Protein AF-A0A8J5C0F1-F1 (afdb_monomer)

Structure (mmCIF, N/CA/C/O backbone):
data_AF-A0A8J5C0F1-F1
#
_entry.id   AF-A0A8J5C0F1-F1
#
loop_
_atom_site.group_PDB
_atom_site.id
_atom_site.type_symbol
_atom_site.label_atom_id
_atom_site.label_alt_id
_atom_site.label_comp_id
_atom_site.label_asym_id
_atom_site.label_entity_id
_atom_site.label_seq_id
_atom_site.pdbx_PDB_ins_code
_atom_site.Cartn_x
_atom_site.Cartn_y
_atom_site.Cartn_z
_atom_site.occupancy
_atom_site.B_iso_or_equiv
_atom_site.auth_seq_id
_atom_site.auth_comp_id
_atom_site.auth_asym_id
_atom_site.auth_atom_id
_atom_site.pdbx_PDB_model_num
ATOM 1 N N . MET A 1 1 ? -7.422 16.292 17.812 1.00 49.19 1 MET A N 1
ATOM 2 C CA . MET A 1 1 ? -8.611 16.001 18.640 1.00 49.19 1 MET A CA 1
ATOM 3 C C . MET A 1 1 ? -8.101 15.590 20.020 1.00 49.19 1 MET A C 1
ATOM 5 O O . MET A 1 1 ? -7.432 14.571 20.107 1.00 49.19 1 MET A O 1
ATOM 9 N N . LYS A 1 2 ? -8.242 16.442 21.048 1.00 45.44 2 LYS A N 1
ATOM 10 C CA . LYS A 1 2 ? -7.758 16.171 22.418 1.00 45.44 2 LYS A CA 1
ATOM 11 C C . LYS A 1 2 ? -8.890 15.493 23.192 1.00 45.44 2 LYS A C 1
ATOM 13 O O . LYS A 1 2 ? -9.893 16.147 23.446 1.00 45.44 2 LYS A O 1
ATOM 18 N N . LEU A 1 3 ? -8.727 14.216 23.533 1.00 50.62 3 LEU A N 1
ATOM 19 C CA . LEU A 1 3 ? -9.660 13.496 24.404 1.00 50.62 3 LEU A CA 1
ATOM 20 C C . LEU A 1 3 ? -9.461 14.005 25.833 1.00 50.62 3 LEU A C 1
ATOM 22 O O . LEU A 1 3 ? -8.439 13.717 26.451 1.00 50.62 3 LEU A O 1
ATOM 26 N N . SER A 1 4 ? -10.388 14.826 26.318 1.00 60.19 4 SER A N 1
ATOM 27 C CA . SER A 1 4 ? -10.252 15.544 27.594 1.00 60.19 4 SER A CA 1
ATOM 28 C C . SER A 1 4 ? -11.099 14.922 28.707 1.00 60.19 4 SER A C 1
ATOM 30 O O . SER A 1 4 ? -10.854 15.186 29.883 1.00 60.19 4 SER A O 1
ATOM 32 N N . LYS A 1 5 ? -12.089 14.084 28.359 1.00 60.31 5 LYS A N 1
ATOM 33 C CA . LYS A 1 5 ? -13.008 13.431 29.307 1.00 60.31 5 LYS A CA 1
ATOM 34 C C . LYS A 1 5 ? -13.258 11.968 28.933 1.00 60.31 5 LYS A C 1
ATOM 36 O O . LYS A 1 5 ? -13.342 11.624 27.760 1.00 60.31 5 LYS A O 1
ATOM 41 N N . THR A 1 6 ? -13.452 11.107 29.931 1.00 60.97 6 THR A N 1
ATOM 42 C CA . THR A 1 6 ? -13.773 9.677 29.746 1.00 60.97 6 THR A CA 1
ATOM 43 C C . THR A 1 6 ? -15.101 9.440 29.024 1.00 60.97 6 THR A C 1
ATOM 45 O O . THR A 1 6 ? -15.263 8.409 28.379 1.00 60.97 6 THR A O 1
ATOM 48 N N . GLU A 1 7 ? -16.031 10.396 29.061 1.00 61.09 7 GLU A N 1
ATOM 49 C CA . GLU A 1 7 ? -17.298 10.317 28.320 1.00 61.09 7 GLU A CA 1
ATOM 50 C C . GLU A 1 7 ? -17.131 10.527 26.808 1.00 61.09 7 GLU A C 1
ATOM 52 O O . GLU A 1 7 ? -17.925 10.012 26.024 1.00 61.09 7 GLU A O 1
ATOM 57 N N . GLU A 1 8 ? -16.055 11.190 26.367 1.00 60.47 8 GLU A N 1
ATOM 58 C CA . GLU A 1 8 ? -15.741 11.354 24.940 1.00 60.47 8 GLU A CA 1
ATOM 59 C C . GLU A 1 8 ? -15.336 10.024 24.287 1.00 60.47 8 GLU A C 1
ATOM 61 O O . GLU A 1 8 ? -15.495 9.866 23.079 1.00 60.47 8 GLU A O 1
ATOM 66 N N . LEU A 1 9 ? -14.914 9.029 25.082 1.00 60.25 9 LEU A N 1
ATOM 67 C CA . LEU A 1 9 ? -14.690 7.653 24.619 1.00 60.25 9 LEU A CA 1
ATOM 68 C C . LEU A 1 9 ? -15.994 6.956 24.208 1.00 60.25 9 LEU A C 1
ATOM 70 O O . LEU A 1 9 ? -15.960 5.964 23.495 1.00 60.25 9 LEU A O 1
ATOM 74 N N . ARG A 1 10 ? -17.163 7.449 24.633 1.00 61.81 10 ARG A N 1
ATOM 75 C CA . ARG A 1 10 ? -18.463 6.932 24.173 1.00 61.81 10 ARG A CA 1
ATOM 76 C C . ARG A 1 10 ? -18.962 7.627 22.912 1.00 61.81 10 ARG A C 1
ATOM 78 O O . ARG A 1 10 ? -19.986 7.226 22.366 1.00 61.81 10 ARG A O 1
ATOM 85 N N . ASN A 1 11 ? -18.252 8.647 22.430 1.00 61.34 11 ASN A N 1
ATOM 86 C CA . ASN A 1 11 ? -18.646 9.399 21.252 1.00 61.34 11 ASN A CA 1
ATOM 87 C C . ASN A 1 11 ? -18.224 8.648 19.980 1.00 61.34 11 ASN A C 1
ATOM 89 O O . ASN A 1 11 ? -17.200 8.921 19.358 1.00 61.34 11 ASN A O 1
ATOM 93 N N . THR A 1 12 ? -19.027 7.655 19.603 1.00 63.66 12 THR A N 1
ATOM 94 C CA . THR A 1 12 ? -18.762 6.756 18.472 1.00 63.66 12 THR A CA 1
ATOM 95 C C . THR A 1 12 ? -19.146 7.339 17.108 1.00 63.66 12 THR A C 1
ATOM 97 O O . THR A 1 12 ? -19.157 6.623 16.111 1.00 63.66 12 THR A O 1
ATOM 100 N N . SER A 1 13 ? -19.458 8.635 17.044 1.00 61.91 13 SER A N 1
ATOM 101 C CA . SER A 1 13 ? -19.990 9.323 15.858 1.00 61.91 13 SER A CA 1
ATOM 102 C C . SER A 1 13 ? -19.058 9.280 14.640 1.00 61.91 13 SER A C 1
ATOM 104 O O . SER A 1 13 ? -19.522 9.330 13.506 1.00 61.91 13 SER A O 1
ATOM 106 N N . PHE A 1 14 ? -17.746 9.160 14.869 1.00 64.75 14 PHE A N 1
ATOM 107 C CA . PHE A 1 14 ? -16.719 9.104 13.821 1.00 64.75 14 PHE A CA 1
ATOM 108 C C . PHE A 1 14 ? -16.133 7.701 13.611 1.00 64.75 14 PHE A C 1
ATOM 110 O O . PHE A 1 14 ? -15.212 7.537 12.812 1.00 64.75 14 PHE A O 1
ATOM 117 N N . ILE A 1 15 ? -16.631 6.689 14.330 1.00 71.12 15 ILE A N 1
ATOM 118 C CA . ILE A 1 15 ? -16.100 5.327 14.252 1.00 71.12 15 ILE A CA 1
ATOM 119 C C . ILE A 1 15 ? -16.924 4.528 13.231 1.00 71.12 15 ILE A C 1
ATOM 121 O O . ILE A 1 15 ? -18.153 4.487 13.334 1.00 71.12 15 ILE A O 1
ATOM 125 N N . PRO A 1 16 ? -16.278 3.869 12.251 1.00 72.06 16 PRO A N 1
ATOM 126 C CA . PRO A 1 16 ? -16.954 2.992 11.301 1.00 72.06 16 PRO A CA 1
ATOM 127 C C . PR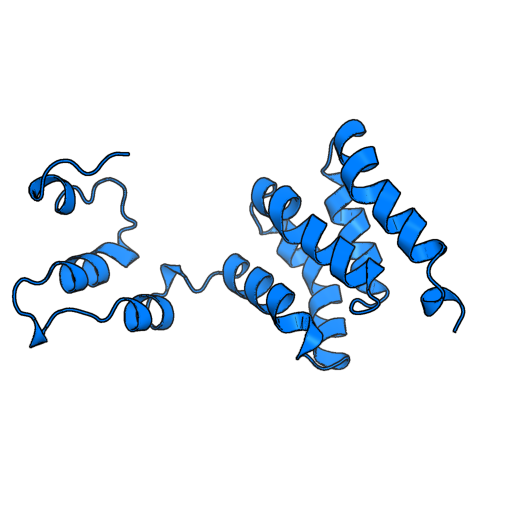O A 1 16 ? -17.785 1.930 12.021 1.00 72.06 16 PRO A C 1
ATOM 129 O O . PRO A 1 16 ? -17.315 1.319 12.980 1.00 72.06 16 PRO A O 1
ATOM 132 N N . LYS A 1 17 ? -19.006 1.665 11.539 1.00 71.19 17 LYS A N 1
ATOM 133 C CA . LYS A 1 17 ? -19.939 0.719 12.182 1.00 71.19 17 LYS A CA 1
ATOM 134 C C . LYS A 1 17 ? -19.348 -0.683 12.379 1.00 71.19 17 LYS A C 1
ATOM 136 O O . LYS A 1 17 ? -19.689 -1.342 13.354 1.00 71.19 17 LYS A O 1
ATOM 141 N N . SER A 1 18 ? -18.437 -1.098 11.499 1.00 71.69 18 SER A N 1
ATOM 142 C CA . SER A 1 18 ? -17.703 -2.365 11.590 1.00 71.69 18 SER A CA 1
ATOM 143 C C . SER A 1 18 ? -16.719 -2.428 12.764 1.00 71.69 18 SER A C 1
ATOM 145 O O . SER A 1 18 ? -16.500 -3.502 13.304 1.00 71.69 18 SER A O 1
ATOM 147 N N . LEU A 1 19 ? -16.168 -1.292 13.202 1.00 75.06 19 LEU A N 1
ATOM 148 C CA . LEU A 1 19 ? -15.216 -1.207 14.317 1.00 75.06 19 LEU A CA 1
ATOM 149 C C . LEU A 1 19 ? -15.878 -0.941 15.672 1.00 75.06 19 LEU A C 1
ATOM 151 O O . LEU A 1 19 ? -15.236 -1.096 16.708 1.00 75.06 19 LEU A O 1
ATOM 155 N N . LEU A 1 20 ? -17.153 -0.545 15.690 1.00 76.44 20 LEU A N 1
ATOM 156 C CA . LEU A 1 20 ? -17.903 -0.298 16.924 1.00 76.44 20 LEU A CA 1
ATOM 157 C C . LEU A 1 20 ? -17.905 -1.475 17.911 1.00 76.44 20 LEU A C 1
ATOM 159 O O . LEU A 1 20 ? -17.623 -1.229 19.086 1.00 76.44 20 LEU A O 1
ATOM 163 N N . PRO A 1 21 ? -18.204 -2.727 17.505 1.00 77.62 21 PRO A N 1
ATOM 164 C CA . PRO A 1 21 ? -18.229 -3.842 18.450 1.00 77.62 21 PRO A CA 1
ATOM 165 C C . PRO A 1 21 ? -16.848 -4.121 19.056 1.00 77.62 21 PRO A C 1
ATOM 167 O O . PRO A 1 21 ? -16.746 -4.372 20.259 1.00 77.62 21 PRO A O 1
ATOM 170 N N . ASP A 1 22 ? -15.777 -4.014 18.269 1.00 76.00 22 ASP A N 1
ATOM 171 C CA . ASP A 1 22 ? -14.412 -4.211 18.765 1.00 76.00 22 ASP A CA 1
ATOM 172 C C . ASP A 1 22 ? -13.965 -3.057 19.670 1.00 76.00 22 ASP A C 1
ATOM 174 O O . ASP A 1 22 ? -13.366 -3.280 20.723 1.00 76.00 22 ASP A O 1
ATOM 178 N N . TYR A 1 23 ? -14.348 -1.825 19.332 1.00 76.56 23 TYR A N 1
ATOM 179 C CA .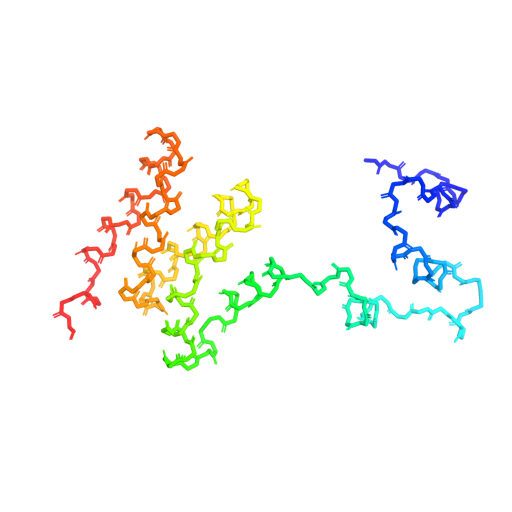 TYR A 1 23 ? -14.108 -0.645 20.156 1.00 76.56 23 TYR A CA 1
ATOM 180 C C . TYR A 1 23 ? -14.822 -0.725 21.516 1.00 76.56 23 TYR A C 1
ATOM 182 O O . TYR A 1 23 ? -14.225 -0.436 22.554 1.00 76.56 23 TYR A O 1
ATOM 190 N N . GLN A 1 24 ? -16.068 -1.207 21.554 1.00 76.06 24 GLN A N 1
ATOM 191 C CA . GLN A 1 24 ? -16.787 -1.447 22.812 1.00 76.06 24 GLN A CA 1
ATOM 192 C C . GLN A 1 24 ? -16.101 -2.514 23.677 1.00 76.06 24 GLN A C 1
ATOM 194 O O . GLN A 1 24 ? -16.057 -2.382 24.902 1.00 76.06 24 GLN A O 1
ATOM 199 N N . ARG A 1 25 ? -15.519 -3.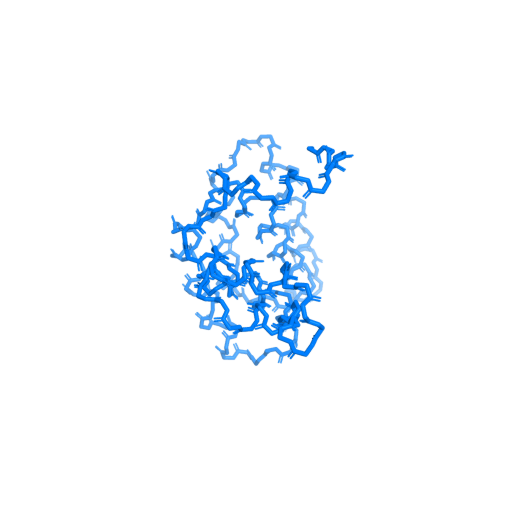551 23.060 1.00 75.62 25 ARG A N 1
ATOM 200 C CA . ARG A 1 25 ? -14.736 -4.571 23.777 1.00 75.62 25 ARG A CA 1
ATOM 201 C C . ARG A 1 25 ? -13.412 -4.023 24.315 1.00 75.62 25 ARG A C 1
ATOM 203 O O . ARG A 1 25 ? -12.985 -4.451 25.387 1.00 75.62 25 ARG A O 1
ATOM 210 N N . LEU A 1 26 ? -12.780 -3.065 23.634 1.00 74.94 26 LEU A N 1
ATOM 211 C CA . LEU A 1 26 ? -11.596 -2.364 24.151 1.00 74.94 26 LEU A CA 1
ATOM 212 C C . LEU A 1 26 ? -11.915 -1.502 25.380 1.00 74.94 26 LEU A C 1
ATOM 214 O O . LEU A 1 26 ? -11.118 -1.440 26.314 1.00 74.94 26 LEU A O 1
ATOM 218 N N . LEU A 1 27 ? -13.093 -0.875 25.405 1.00 75.00 27 LEU A N 1
ATOM 219 C CA . LEU A 1 27 ? -13.557 -0.033 26.515 1.00 75.00 27 LEU A CA 1
ATOM 220 C C . LEU A 1 27 ? -14.193 -0.823 27.670 1.00 75.00 27 LEU A C 1
ATOM 222 O O . LEU A 1 27 ? -14.724 -0.227 28.609 1.00 75.00 27 LEU A O 1
ATOM 226 N N . SER A 1 28 ? -14.148 -2.157 27.629 1.00 73.44 28 SER A N 1
ATOM 227 C CA . SER A 1 28 ? -14.747 -2.988 28.670 1.00 73.44 28 SER A CA 1
ATOM 228 C C . SER A 1 28 ? -14.099 -2.737 30.041 1.00 73.44 28 SER A C 1
ATOM 230 O O . SER A 1 28 ? -12.874 -2.807 30.214 1.00 73.44 28 SER A O 1
ATOM 232 N N . SER A 1 29 ? -14.944 -2.465 31.039 1.00 67.00 29 SER A N 1
ATOM 233 C CA . SER A 1 29 ? -14.550 -2.247 32.437 1.00 67.00 29 SER A CA 1
ATOM 234 C C . SER A 1 29 ? -14.071 -3.531 33.120 1.00 67.00 29 SER A C 1
ATOM 236 O O . SER A 1 29 ? -13.304 -3.470 34.074 1.00 67.00 29 SER A O 1
ATOM 238 N N . THR A 1 30 ? -14.486 -4.695 32.612 1.00 71.19 30 THR A N 1
ATOM 239 C CA . THR A 1 30 ? -14.001 -6.007 33.053 1.00 71.19 30 THR A CA 1
ATOM 240 C C . THR A 1 30 ? -12.682 -6.351 32.352 1.00 71.19 30 THR A C 1
ATOM 242 O O . THR A 1 30 ? -12.704 -6.587 31.140 1.00 71.19 30 THR A O 1
ATOM 245 N N . PRO A 1 31 ? -11.543 -6.436 33.067 1.00 65.81 31 PRO A N 1
ATOM 246 C CA . PRO A 1 31 ? -10.235 -6.679 32.453 1.00 65.81 31 PRO A CA 1
ATOM 247 C C . PRO A 1 31 ? -10.166 -8.013 31.697 1.00 65.81 31 PRO A C 1
ATOM 249 O O . PRO A 1 31 ? -9.585 -8.064 30.620 1.00 65.81 31 PRO A O 1
ATOM 252 N N . SER A 1 32 ? -10.846 -9.061 32.173 1.00 69.31 32 SER A N 1
ATOM 253 C CA . SER A 1 32 ? -10.889 -10.379 31.515 1.00 69.31 32 SER A CA 1
ATOM 254 C C . SER A 1 32 ? -11.625 -10.381 30.169 1.00 69.31 32 SER A C 1
ATOM 256 O O . SER A 1 32 ? -11.433 -11.282 29.358 1.00 69.31 32 SER A O 1
ATOM 258 N N . ARG A 1 33 ? -12.489 -9.386 29.932 1.00 66.06 33 ARG A N 1
ATOM 259 C CA . ARG A 1 33 ? -13.285 -9.234 28.702 1.00 66.06 33 ARG A CA 1
ATOM 260 C C . ARG A 1 33 ? -12.736 -8.138 27.786 1.00 66.06 33 ARG A C 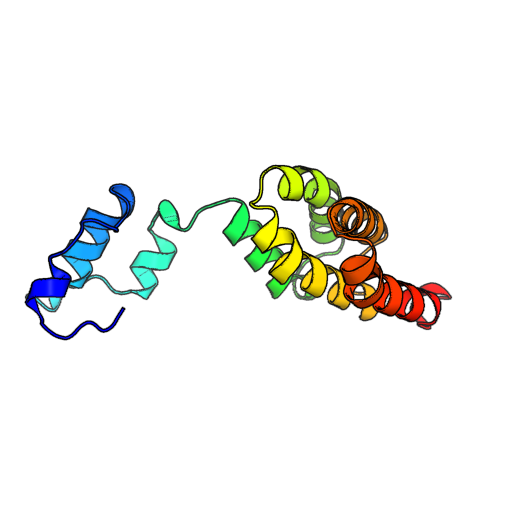1
ATOM 262 O O . ARG A 1 33 ? -13.284 -7.916 26.707 1.00 66.06 33 ARG A O 1
ATOM 269 N N . ARG A 1 34 ? -11.675 -7.449 28.223 1.00 74.69 34 ARG A N 1
ATOM 270 C CA . ARG A 1 34 ? -11.015 -6.388 27.470 1.00 74.69 34 ARG A CA 1
ATOM 271 C C . ARG A 1 34 ? -10.253 -7.005 26.306 1.00 74.69 34 ARG A C 1
ATOM 273 O O . ARG A 1 34 ? -9.363 -7.831 26.500 1.00 74.69 34 ARG A O 1
ATOM 280 N N . LEU A 1 35 ? -10.619 -6.612 25.090 1.00 71.38 35 LEU A N 1
ATOM 281 C CA . LEU A 1 35 ? -9.937 -7.086 23.891 1.00 71.38 35 LEU A CA 1
ATOM 282 C C . LEU A 1 35 ? -8.486 -6.585 23.889 1.00 71.38 35 LEU A C 1
ATOM 284 O O . LEU A 1 35 ? -8.204 -5.457 24.290 1.00 71.38 35 LEU A O 1
ATOM 288 N N . ASN A 1 36 ? -7.556 -7.428 23.444 1.00 75.19 36 ASN A N 1
ATOM 289 C CA . ASN A 1 36 ? -6.184 -6.990 23.229 1.00 75.19 36 ASN A CA 1
ATOM 290 C C . ASN A 1 36 ? -6.141 -6.157 21.932 1.00 75.19 36 ASN A C 1
ATOM 292 O O . ASN A 1 36 ? -6.611 -6.654 20.906 1.00 75.19 36 ASN A O 1
ATOM 296 N N . PRO A 1 37 ? -5.584 -4.933 21.938 1.00 75.56 37 PRO A N 1
ATOM 297 C CA . PRO A 1 37 ? -5.474 -4.115 20.732 1.00 75.56 37 PRO A CA 1
ATOM 298 C C . PRO A 1 37 ? -4.725 -4.817 19.589 1.00 75.56 37 PRO A C 1
ATOM 300 O O . PRO A 1 37 ? -5.107 -4.637 18.439 1.00 75.56 37 PRO A O 1
ATOM 303 N N . SER A 1 38 ? -3.744 -5.680 19.875 1.00 75.69 38 SER A N 1
ATOM 304 C CA . SER A 1 38 ? -3.088 -6.505 18.849 1.00 75.69 38 SER A CA 1
ATOM 305 C C . SER A 1 38 ? -4.085 -7.448 18.170 1.00 75.69 38 SER A C 1
ATOM 307 O O . SER A 1 38 ? -4.160 -7.496 16.950 1.00 75.69 38 SER A O 1
ATOM 309 N N . LYS A 1 39 ? -4.955 -8.100 18.954 1.00 76.25 39 LYS A N 1
ATOM 310 C CA . LYS A 1 39 ? -6.010 -8.969 18.411 1.00 76.25 39 LYS A CA 1
ATOM 311 C C . LYS A 1 39 ? -7.064 -8.199 17.620 1.00 76.25 39 LYS A C 1
ATOM 313 O O . LYS A 1 39 ? -7.725 -8.804 16.785 1.00 76.25 39 LYS A O 1
ATOM 318 N N . LEU A 1 40 ? -7.263 -6.908 17.888 1.00 77.25 40 LEU A N 1
ATOM 319 C CA . LEU A 1 40 ? -8.167 -6.076 17.094 1.00 77.25 40 LEU A CA 1
ATOM 320 C C . LEU A 1 40 ? -7.599 -5.840 15.693 1.00 77.25 40 LEU A C 1
ATOM 322 O O . LEU A 1 40 ? -8.343 -5.938 14.724 1.00 77.25 40 LEU A O 1
ATOM 326 N N . ILE A 1 41 ? -6.298 -5.560 15.589 1.00 74.38 41 ILE A N 1
ATOM 327 C CA . ILE A 1 41 ? -5.629 -5.359 14.297 1.00 74.38 41 ILE A CA 1
ATOM 328 C C . ILE A 1 41 ? -5.714 -6.642 13.459 1.00 74.38 41 ILE A C 1
ATOM 330 O O . ILE A 1 41 ? -6.073 -6.568 12.289 1.00 74.38 41 ILE A O 1
ATOM 334 N N . ASP A 1 42 ? -5.494 -7.804 14.083 1.00 72.94 42 ASP A N 1
ATOM 335 C CA . ASP A 1 42 ? -5.505 -9.098 13.389 1.00 72.94 42 ASP A CA 1
ATOM 336 C C . ASP A 1 42 ? -6.911 -9.592 13.004 1.00 72.94 42 ASP A C 1
ATOM 338 O O . ASP A 1 42 ? -7.064 -10.281 12.003 1.00 72.94 42 ASP A O 1
ATOM 342 N N . ASN A 1 43 ? -7.950 -9.289 13.794 1.00 69.44 43 ASN A N 1
ATOM 343 C CA . ASN A 1 43 ? -9.301 -9.837 13.572 1.00 69.44 43 ASN A CA 1
ATOM 344 C C . ASN A 1 43 ? -10.276 -8.860 12.909 1.00 69.44 43 ASN A C 1
ATOM 346 O O . ASN A 1 43 ? -11.383 -9.258 12.550 1.00 69.44 43 ASN A O 1
ATOM 350 N N . SER A 1 44 ? -9.925 -7.582 12.781 1.00 72.31 44 SER A N 1
ATOM 351 C CA . SER A 1 44 ? -10.862 -6.607 12.238 1.00 72.31 44 SER A CA 1
ATOM 352 C C . SER A 1 44 ? -10.797 -6.570 10.716 1.00 72.31 44 SER A C 1
ATOM 354 O O . SER A 1 44 ? -9.799 -6.170 10.116 1.00 72.31 44 SER A O 1
ATOM 356 N N . GLU A 1 45 ? -11.917 -6.898 10.076 1.00 71.75 45 GLU A N 1
ATOM 357 C CA . GLU A 1 45 ? -12.121 -6.763 8.626 1.00 71.75 45 GLU A CA 1
ATOM 358 C C . GLU A 1 45 ? -11.849 -5.338 8.116 1.00 71.75 45 GLU A C 1
ATOM 360 O O . GLU A 1 45 ? -11.531 -5.144 6.948 1.00 71.75 45 GLU A O 1
ATOM 365 N N . TYR A 1 46 ? -11.919 -4.324 8.985 1.00 73.00 46 TYR A N 1
ATOM 366 C CA . TYR A 1 46 ? -11.665 -2.937 8.604 1.00 73.00 46 TYR A CA 1
ATOM 367 C C . TYR A 1 46 ? -10.213 -2.685 8.171 1.00 73.00 46 TYR A C 1
ATOM 369 O O . TYR A 1 46 ? -9.973 -1.884 7.266 1.00 73.00 46 TYR A O 1
ATOM 377 N N . PHE A 1 47 ? -9.244 -3.355 8.805 1.00 72.31 47 PHE A N 1
ATOM 378 C CA . PHE A 1 47 ? -7.828 -3.230 8.440 1.00 72.31 47 PHE A CA 1
ATOM 379 C C . PHE A 1 47 ? -7.433 -4.168 7.294 1.00 72.31 47 PHE A C 1
ATOM 381 O O . PHE A 1 47 ? -6.392 -3.960 6.675 1.00 72.31 47 PHE A O 1
ATOM 388 N N . HIS A 1 48 ? -8.296 -5.122 6.937 1.00 73.19 48 HIS A N 1
ATOM 389 C CA . HIS A 1 48 ? -8.139 -5.972 5.761 1.00 73.19 48 HIS A CA 1
ATOM 390 C C . HIS A 1 48 ? -8.621 -5.232 4.511 1.00 73.19 48 HIS A C 1
ATOM 392 O O . HIS A 1 48 ? -9.706 -5.459 3.978 1.00 73.19 48 HIS A O 1
ATOM 398 N N . ASN A 1 49 ? -7.808 -4.284 4.054 1.00 80.62 49 ASN A N 1
ATOM 399 C CA . ASN A 1 49 ? -8.033 -3.586 2.799 1.00 80.62 49 ASN A CA 1
ATOM 400 C C . ASN A 1 49 ? -6.810 -3.759 1.900 1.00 80.62 49 ASN A C 1
ATOM 402 O O . ASN A 1 49 ? -5.675 -3.714 2.376 1.00 80.62 49 ASN A O 1
ATOM 406 N N . LYS A 1 50 ? -7.047 -3.836 0.587 1.00 82.12 50 LYS A N 1
ATOM 407 C CA . LYS A 1 50 ? -6.020 -3.821 -0.464 1.00 82.12 50 LYS A CA 1
ATOM 408 C C . LYS A 1 50 ? -4.945 -2.764 -0.218 1.00 82.12 50 LYS A C 1
ATOM 410 O O . LYS A 1 50 ? -3.784 -2.991 -0.534 1.00 82.12 50 LYS A O 1
ATOM 415 N N . LEU A 1 51 ? -5.307 -1.615 0.357 1.00 82.31 51 LEU A N 1
ATOM 416 C CA . LEU A 1 51 ? -4.351 -0.574 0.737 1.00 82.31 51 LEU A CA 1
ATOM 417 C C . LEU A 1 51 ? -3.326 -1.057 1.764 1.00 82.31 51 LEU A C 1
ATOM 419 O O . LEU A 1 51 ? -2.128 -0.888 1.555 1.00 82.31 51 LEU A O 1
ATOM 423 N N . VAL A 1 52 ? -3.810 -1.618 2.871 1.00 83.00 52 VAL A N 1
ATOM 424 C CA . VAL A 1 52 ? -2.980 -2.082 3.986 1.00 83.00 52 VAL A CA 1
ATOM 425 C C . VAL A 1 52 ? -2.114 -3.243 3.518 1.00 83.00 52 VAL A C 1
ATOM 427 O O . VAL A 1 52 ? -0.906 -3.201 3.716 1.00 83.00 52 VAL A O 1
ATOM 430 N N . GLU A 1 53 ? -2.698 -4.193 2.784 1.00 84.75 53 GLU A N 1
ATOM 431 C CA . GLU A 1 53 ? -1.966 -5.308 2.173 1.00 84.75 53 GLU A CA 1
ATOM 432 C C . GLU A 1 53 ? -0.845 -4.823 1.246 1.00 84.75 53 GLU A C 1
ATOM 434 O O . GLU A 1 53 ? 0.281 -5.308 1.325 1.00 84.75 53 GLU A O 1
ATOM 439 N N . THR A 1 54 ? -1.123 -3.829 0.393 1.00 86.38 54 THR A N 1
ATOM 440 C CA . THR A 1 54 ? -0.128 -3.278 -0.540 1.00 86.38 54 THR A CA 1
ATOM 441 C C . THR A 1 54 ? 1.010 -2.587 0.212 1.00 86.38 54 THR A C 1
ATOM 443 O O . THR A 1 54 ? 2.175 -2.815 -0.105 1.00 86.38 54 THR A O 1
ATOM 446 N N . ILE A 1 55 ? 0.698 -1.753 1.212 1.00 84.50 55 ILE A N 1
ATOM 447 C CA . ILE A 1 55 ? 1.723 -1.066 2.012 1.00 84.50 55 ILE A CA 1
ATOM 448 C C . ILE A 1 55 ? 2.569 -2.083 2.777 1.00 84.50 55 ILE A C 1
ATOM 450 O O . ILE A 1 55 ? 3.793 -2.009 2.724 1.00 84.50 55 ILE A O 1
ATOM 454 N N . GLN A 1 56 ? 1.936 -3.059 3.425 1.00 85.75 56 GLN A N 1
ATOM 455 C CA . GLN A 1 56 ? 2.639 -4.084 4.185 1.00 85.75 56 GLN A CA 1
ATOM 456 C C . GLN A 1 56 ? 3.535 -4.935 3.283 1.00 85.75 56 GLN A C 1
ATOM 458 O O . GLN A 1 56 ? 4.679 -5.197 3.645 1.00 85.75 56 GLN A O 1
ATOM 463 N N . PHE A 1 57 ? 3.069 -5.295 2.079 1.00 87.56 57 PHE A N 1
ATOM 464 C CA . PHE A 1 57 ? 3.888 -5.993 1.087 1.00 87.56 57 PHE A CA 1
ATOM 465 C C . PHE A 1 57 ? 5.118 -5.172 0.677 1.00 87.56 57 PHE A C 1
ATOM 467 O O . PHE A 1 57 ? 6.208 -5.724 0.545 1.00 87.56 57 PHE A O 1
ATOM 474 N N . MET A 1 58 ? 4.967 -3.855 0.507 1.00 84.00 58 MET A N 1
ATOM 475 C CA . MET A 1 58 ? 6.093 -2.969 0.201 1.00 84.00 58 MET A CA 1
ATOM 476 C C . MET A 1 58 ? 7.082 -2.821 1.362 1.00 84.00 58 MET A C 1
ATOM 478 O O . MET A 1 58 ? 8.277 -2.700 1.113 1.00 84.00 58 MET A O 1
ATOM 482 N N . GLU A 1 59 ? 6.623 -2.852 2.613 1.00 83.94 59 GLU A N 1
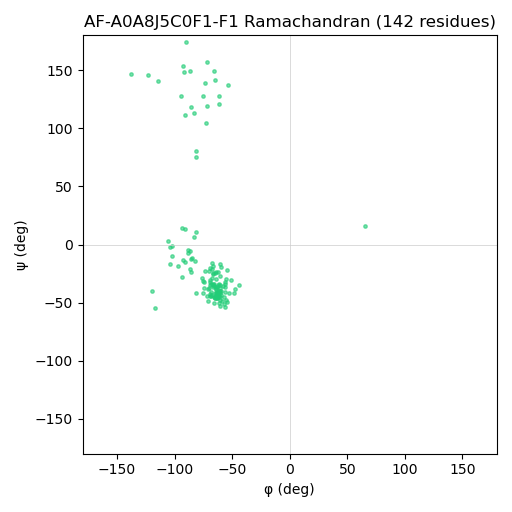ATOM 483 C CA . GLU A 1 59 ? 7.504 -2.783 3.788 1.00 83.94 59 GLU A CA 1
ATOM 484 C C . GLU A 1 59 ? 8.336 -4.059 3.968 1.00 83.94 59 GLU A C 1
ATOM 486 O O . GLU A 1 59 ? 9.515 -3.985 4.308 1.00 83.94 59 GLU A O 1
ATOM 491 N N . ILE A 1 60 ? 7.759 -5.230 3.680 1.00 86.44 60 ILE A N 1
ATOM 492 C CA . ILE A 1 60 ? 8.458 -6.524 3.777 1.00 86.44 60 ILE A CA 1
ATOM 493 C C . ILE A 1 60 ? 9.087 -6.970 2.456 1.00 86.44 60 ILE A C 1
ATOM 495 O O . ILE A 1 60 ? 9.477 -8.129 2.319 1.00 86.44 60 ILE A O 1
ATOM 499 N N . LEU A 1 61 ? 9.198 -6.071 1.477 1.00 83.81 61 LEU A N 1
ATOM 500 C CA . LEU A 1 61 ? 9.589 -6.420 0.116 1.00 83.81 61 LEU A CA 1
ATOM 501 C C . LEU A 1 61 ? 10.940 -7.143 0.069 1.00 83.81 61 LEU A C 1
ATOM 503 O O . LEU A 1 61 ? 11.090 -8.107 -0.668 1.00 83.81 61 LEU A O 1
ATOM 507 N N . ASN A 1 62 ? 11.902 -6.772 0.911 1.00 80.44 62 ASN A N 1
ATOM 508 C CA . ASN A 1 62 ? 13.216 -7.425 0.959 1.00 80.44 62 ASN A CA 1
ATOM 509 C C . ASN A 1 62 ? 13.170 -8.892 1.409 1.00 80.44 62 ASN A C 1
ATOM 511 O O . ASN A 1 62 ? 14.045 -9.660 1.026 1.00 80.44 62 ASN A O 1
ATOM 515 N N . LEU A 1 63 ? 12.138 -9.285 2.159 1.00 86.44 63 LEU A N 1
ATOM 516 C CA . LEU A 1 63 ? 11.921 -10.659 2.621 1.00 86.44 63 LEU A CA 1
ATOM 517 C C . LEU A 1 63 ? 11.159 -11.518 1.600 1.00 86.44 63 LEU A C 1
ATOM 519 O O . LEU A 1 63 ? 10.962 -12.705 1.836 1.00 86.44 63 LEU A O 1
ATOM 523 N N . LYS A 1 64 ? 10.692 -10.919 0.498 1.00 87.38 64 LYS A N 1
ATOM 524 C CA . LYS A 1 64 ? 9.897 -11.584 -0.538 1.00 87.38 64 LYS A CA 1
ATOM 525 C C . LYS A 1 64 ? 10.759 -12.160 -1.655 1.00 87.38 64 LYS A C 1
ATOM 527 O O . LYS A 1 64 ? 11.777 -11.573 -2.042 1.00 87.38 64 LYS A O 1
ATOM 532 N N . ASP A 1 65 ? 10.291 -13.264 -2.228 1.00 86.38 65 ASP A N 1
ATOM 533 C CA . ASP A 1 65 ? 10.946 -13.918 -3.358 1.00 86.38 65 ASP A CA 1
ATOM 534 C C . ASP A 1 65 ? 10.797 -13.110 -4.653 1.00 86.38 65 ASP A C 1
ATOM 536 O O . ASP A 1 65 ? 9.866 -12.315 -4.828 1.00 86.38 65 ASP A O 1
ATOM 540 N N . SER A 1 66 ? 11.704 -13.333 -5.608 1.00 82.44 66 SER A N 1
ATOM 541 C CA . SER A 1 66 ? 11.697 -12.647 -6.910 1.00 82.44 66 SER A CA 1
ATOM 542 C C . SER A 1 66 ? 10.390 -12.855 -7.686 1.00 82.44 66 SER A C 1
ATOM 544 O O . SER A 1 66 ? 9.897 -11.922 -8.318 1.00 82.44 66 SER A O 1
ATOM 546 N N . VAL A 1 67 ? 9.783 -14.042 -7.584 1.00 86.88 67 VAL A N 1
ATOM 547 C CA . VAL A 1 67 ? 8.508 -14.383 -8.237 1.00 86.88 67 VAL A CA 1
ATOM 548 C C . VAL A 1 67 ? 7.336 -13.616 -7.615 1.00 86.88 67 VAL A C 1
ATOM 550 O O . VAL A 1 67 ? 6.497 -13.072 -8.340 1.00 86.88 67 VAL A O 1
ATOM 553 N N . GLU A 1 68 ? 7.278 -13.531 -6.280 1.00 87.50 68 GLU A N 1
ATOM 554 C CA . GLU A 1 68 ? 6.247 -12.757 -5.576 1.00 87.50 68 GLU A CA 1
ATOM 555 C C . GLU A 1 68 ? 6.370 -11.265 -5.903 1.00 87.50 68 GLU A C 1
ATOM 557 O O . GLU A 1 68 ? 5.366 -10.618 -6.210 1.00 87.50 68 GLU A O 1
ATOM 562 N N . LYS A 1 69 ? 7.601 -10.736 -5.898 1.00 85.94 69 LYS A N 1
ATOM 563 C CA . LYS A 1 69 ? 7.905 -9.351 -6.279 1.00 85.94 69 LYS A CA 1
ATOM 564 C C . LYS A 1 69 ? 7.429 -9.047 -7.693 1.00 85.94 69 LYS A C 1
ATOM 566 O O . LYS A 1 69 ? 6.706 -8.074 -7.890 1.00 85.94 69 LYS A O 1
ATOM 571 N N . ASP A 1 70 ? 7.788 -9.877 -8.669 1.00 85.38 70 ASP A N 1
ATOM 572 C CA . ASP A 1 70 ? 7.430 -9.646 -10.070 1.00 85.38 70 ASP A CA 1
ATOM 573 C C . ASP A 1 70 ? 5.905 -9.674 -10.279 1.00 85.38 70 ASP A C 1
ATOM 575 O O . ASP A 1 70 ? 5.331 -8.771 -10.893 1.00 85.38 70 ASP A O 1
ATOM 579 N N . SER A 1 71 ? 5.215 -10.647 -9.672 1.00 88.31 71 SER A N 1
ATOM 580 C CA . SER A 1 71 ? 3.748 -10.737 -9.696 1.00 88.31 71 SER A CA 1
ATOM 581 C C . SER A 1 71 ? 3.076 -9.526 -9.039 1.00 88.31 71 SER A C 1
ATOM 583 O O . SER A 1 71 ? 2.096 -8.991 -9.568 1.00 88.31 71 SER A O 1
ATOM 585 N N . PHE A 1 72 ? 3.615 -9.052 -7.912 1.00 89.06 72 PHE A N 1
ATOM 586 C CA . PHE A 1 72 ? 3.122 -7.864 -7.224 1.00 89.06 72 PHE A CA 1
ATOM 587 C C . PHE A 1 72 ? 3.317 -6.601 -8.063 1.00 89.06 72 PHE A C 1
ATOM 589 O O . PHE A 1 72 ? 2.349 -5.880 -8.297 1.00 89.06 72 PHE A O 1
ATOM 596 N N . PHE A 1 73 ? 4.523 -6.351 -8.582 1.00 87.12 73 PHE A N 1
ATOM 597 C CA . PHE A 1 73 ? 4.806 -5.153 -9.374 1.00 87.12 73 PHE A CA 1
ATOM 598 C C . PHE A 1 73 ? 4.017 -5.104 -10.686 1.00 87.12 73 PHE A C 1
ATOM 600 O O . PHE A 1 73 ? 3.649 -4.017 -11.121 1.00 87.12 73 PHE A O 1
ATOM 607 N N . ARG A 1 74 ? 3.667 -6.251 -11.283 1.00 87.88 74 ARG A N 1
ATOM 608 C CA . ARG A 1 74 ? 2.739 -6.304 -12.430 1.00 87.88 74 ARG A CA 1
ATOM 609 C C . ARG A 1 74 ? 1.310 -5.893 -12.063 1.00 87.88 74 ARG A C 1
ATOM 611 O O . ARG A 1 74 ? 0.619 -5.286 -12.878 1.00 87.88 74 ARG A O 1
ATOM 618 N N . LYS A 1 75 ? 0.852 -6.216 -10.849 1.00 88.12 75 LYS A N 1
ATOM 619 C CA . LYS A 1 75 ? -0.491 -5.866 -10.344 1.00 88.12 75 LYS A CA 1
ATOM 620 C C . LYS A 1 75 ? -0.547 -4.467 -9.725 1.00 88.12 75 LYS A C 1
ATOM 622 O O . LYS A 1 75 ? -1.618 -3.861 -9.698 1.00 88.12 75 LYS A O 1
ATOM 627 N N . LEU A 1 76 ? 0.588 -3.945 -9.264 1.00 87.12 76 LEU A N 1
ATOM 628 C CA . LEU A 1 76 ? 0.717 -2.668 -8.565 1.00 87.12 76 LEU A CA 1
ATOM 629 C C . LEU A 1 76 ? 0.091 -1.479 -9.319 1.00 87.12 76 LEU A C 1
ATOM 631 O O . LEU A 1 76 ? -0.608 -0.708 -8.669 1.00 87.12 76 LEU A O 1
ATOM 635 N N . PRO A 1 77 ? 0.232 -1.328 -10.653 1.00 84.38 77 PRO A N 1
ATOM 636 C CA . PRO A 1 77 ? -0.428 -0.251 -11.389 1.00 84.38 77 PRO A CA 1
ATOM 637 C C . PRO A 1 77 ? -1.957 -0.282 -11.288 1.00 84.38 77 PRO A C 1
ATOM 639 O O . PRO A 1 77 ? -2.581 0.764 -11.141 1.00 84.38 77 PRO A O 1
ATOM 642 N N . ASN A 1 78 ? -2.556 -1.475 -11.334 1.00 86.75 78 ASN A N 1
ATOM 643 C CA . ASN A 1 78 ? -4.007 -1.650 -11.234 1.00 86.75 78 ASN A CA 1
ATOM 644 C C . ASN A 1 78 ? -4.487 -1.442 -9.793 1.00 86.75 78 ASN A C 1
ATOM 646 O O . ASN A 1 78 ? -5.548 -0.868 -9.564 1.00 86.75 78 ASN A O 1
ATOM 650 N N . LEU A 1 79 ? -3.694 -1.886 -8.811 1.00 85.00 79 LEU A N 1
ATOM 651 C CA . LEU A 1 79 ? -3.965 -1.619 -7.400 1.00 85.00 79 LEU A CA 1
ATOM 652 C C . LEU A 1 79 ? -3.898 -0.118 -7.117 1.00 85.00 79 LEU A C 1
ATOM 654 O O . LEU A 1 79 ? -4.821 0.420 -6.519 1.00 85.00 79 LEU A O 1
ATOM 658 N N . ALA A 1 80 ? -2.873 0.578 -7.610 1.00 82.38 80 ALA A N 1
ATOM 659 C CA . ALA A 1 80 ? -2.701 2.014 -7.422 1.00 82.38 80 ALA A CA 1
ATOM 660 C C . ALA A 1 80 ? -3.909 2.829 -7.917 1.00 82.38 80 ALA A C 1
ATOM 662 O O . ALA A 1 80 ? -4.242 3.837 -7.300 1.00 82.38 80 ALA A O 1
ATOM 663 N N . GLU A 1 81 ? -4.593 2.394 -8.983 1.00 84.12 81 GLU A N 1
ATOM 664 C CA . GLU A 1 81 ? -5.817 3.042 -9.485 1.00 84.12 81 GLU A CA 1
ATOM 665 C C . GLU A 1 81 ? -7.021 2.879 -8.548 1.00 84.12 81 GLU A C 1
ATOM 667 O O . GLU A 1 81 ? -7.880 3.757 -8.486 1.00 84.12 81 GLU A O 1
ATOM 672 N N . GLN A 1 82 ? -7.078 1.775 -7.800 1.00 83.44 82 GLN A N 1
ATOM 673 C CA . GLN A 1 82 ? -8.132 1.508 -6.816 1.00 83.44 82 GLN A CA 1
ATOM 674 C C . GLN A 1 82 ? -7.871 2.205 -5.474 1.00 83.44 82 GLN A C 1
ATOM 676 O O . GLN A 1 82 ? -8.764 2.277 -4.629 1.00 83.44 82 GLN A O 1
ATOM 681 N N . LEU A 1 83 ? -6.650 2.700 -5.255 1.00 82.12 83 LEU A N 1
ATOM 682 C CA . LEU A 1 83 ? -6.234 3.312 -4.001 1.00 82.12 83 LEU A CA 1
ATOM 683 C C . LEU A 1 83 ? -6.430 4.838 -4.004 1.00 82.12 83 LEU A C 1
ATOM 685 O O . LEU A 1 83 ? -6.365 5.493 -5.047 1.00 82.12 83 LEU A O 1
ATOM 689 N N . PRO A 1 84 ? -6.615 5.462 -2.825 1.00 82.19 84 PRO A N 1
ATOM 690 C CA . PRO A 1 84 ? -6.702 6.911 -2.719 1.00 82.19 84 PRO A CA 1
ATOM 691 C C . PRO A 1 84 ? -5.406 7.570 -3.204 1.00 82.19 84 PRO A C 1
ATOM 693 O O . PRO A 1 84 ? -4.338 7.363 -2.619 1.00 82.19 84 PRO A O 1
ATOM 696 N N . ARG A 1 85 ? -5.508 8.427 -4.230 1.00 78.31 85 ARG A N 1
ATOM 697 C CA . ARG A 1 85 ? -4.356 9.085 -4.882 1.00 78.31 85 ARG A CA 1
ATOM 698 C C . ARG A 1 85 ? -3.380 9.721 -3.893 1.00 78.31 85 ARG A C 1
ATOM 700 O O . ARG A 1 85 ? -2.173 9.576 -4.038 1.00 78.31 85 ARG A O 1
ATOM 707 N N . GLN A 1 86 ? -3.883 10.384 -2.851 1.00 76.19 86 GLN A N 1
ATOM 708 C CA . GLN A 1 86 ? -3.022 11.023 -1.850 1.00 76.19 86 GLN A CA 1
ATOM 709 C C . GLN A 1 86 ? -2.100 10.033 -1.125 1.00 76.19 86 GLN A C 1
ATOM 711 O O . GLN A 1 86 ? -0.956 10.376 -0.835 1.00 76.19 86 GLN A O 1
ATOM 716 N N . ILE A 1 87 ? -2.572 8.818 -0.837 1.00 79.19 87 ILE A N 1
ATOM 717 C CA . ILE A 1 87 ? -1.778 7.796 -0.144 1.00 79.19 87 ILE A CA 1
ATOM 718 C C . ILE A 1 87 ? -0.755 7.201 -1.108 1.00 79.19 87 ILE A C 1
ATOM 720 O O . ILE A 1 87 ? 0.416 7.070 -0.752 1.00 79.19 87 ILE A O 1
ATOM 724 N N . VAL A 1 88 ? -1.167 6.939 -2.351 1.00 82.19 88 VAL A N 1
ATOM 725 C CA . VAL A 1 88 ? -0.265 6.471 -3.408 1.00 82.19 88 VAL A CA 1
ATOM 726 C C . VAL A 1 88 ? 0.913 7.436 -3.578 1.00 82.19 88 VAL A C 1
ATOM 728 O O . VAL A 1 88 ? 2.066 7.028 -3.525 1.00 82.19 88 VAL A O 1
ATOM 731 N N . LEU A 1 89 ? 0.647 8.739 -3.664 1.00 77.75 89 LEU A N 1
ATOM 732 C CA . LEU A 1 89 ? 1.676 9.754 -3.910 1.00 77.75 89 LEU A CA 1
ATOM 733 C C . LEU A 1 89 ? 2.555 10.087 -2.691 1.00 77.75 89 LEU A C 1
ATOM 735 O O . LEU A 1 89 ? 3.703 10.516 -2.844 1.00 77.75 89 LEU A O 1
ATOM 739 N N . LYS A 1 90 ? 2.025 9.954 -1.470 1.00 78.62 90 LYS A N 1
ATOM 740 C CA . LYS A 1 90 ? 2.755 10.307 -0.238 1.00 78.62 90 LYS A CA 1
ATOM 741 C C . LYS A 1 90 ? 3.484 9.133 0.408 1.00 78.62 90 LYS A C 1
ATOM 743 O O . LYS A 1 90 ? 4.470 9.373 1.094 1.00 78.62 90 LYS A O 1
ATOM 748 N N . LYS A 1 91 ? 2.997 7.905 0.226 1.00 80.25 91 LYS A N 1
ATOM 749 C CA . LYS A 1 91 ? 3.550 6.690 0.845 1.00 80.25 91 LYS A CA 1
ATOM 750 C C . LYS A 1 91 ? 4.076 5.711 -0.197 1.00 80.25 91 LYS A C 1
ATOM 752 O O . LYS A 1 91 ? 5.240 5.346 -0.134 1.00 80.25 91 LYS A O 1
ATOM 757 N N . LEU A 1 92 ? 3.248 5.323 -1.164 1.00 82.56 92 LEU A N 1
ATOM 758 C CA . LEU A 1 92 ? 3.589 4.257 -2.114 1.00 82.56 92 LEU A CA 1
ATOM 759 C C . LEU A 1 92 ? 4.719 4.668 -3.068 1.00 82.56 92 LEU A C 1
ATOM 761 O O . LEU A 1 92 ? 5.662 3.916 -3.279 1.00 82.56 92 LEU A O 1
ATOM 765 N N . LEU A 1 93 ? 4.648 5.889 -3.596 1.00 81.62 93 LEU A N 1
ATOM 766 C CA . LEU A 1 93 ? 5.620 6.446 -4.532 1.00 81.62 93 LEU A CA 1
ATOM 767 C C . LEU A 1 93 ? 7.038 6.561 -3.941 1.00 81.62 93 LEU A C 1
ATOM 769 O O . LEU A 1 93 ? 7.954 6.043 -4.574 1.00 81.62 93 LEU A O 1
ATOM 773 N N . PRO A 1 94 ? 7.262 7.153 -2.746 1.00 80.94 94 PRO A N 1
ATOM 774 C CA . PRO A 1 94 ? 8.599 7.166 -2.151 1.00 80.94 94 PRO A CA 1
ATOM 775 C C . PRO A 1 94 ? 9.094 5.767 -1.759 1.00 80.94 94 PRO A C 1
ATOM 777 O O . PRO A 1 94 ? 10.274 5.489 -1.925 1.00 80.94 94 PRO A O 1
ATOM 780 N N . LEU A 1 95 ? 8.217 4.857 -1.315 1.00 81.50 95 LEU A N 1
ATOM 781 C CA . LEU A 1 95 ? 8.617 3.469 -1.041 1.00 81.50 95 LEU A CA 1
ATOM 782 C C . LEU A 1 95 ? 9.083 2.749 -2.313 1.00 81.50 95 LEU A C 1
ATOM 784 O O . LEU A 1 95 ? 10.082 2.036 -2.294 1.00 81.50 95 LEU A O 1
ATOM 788 N N . LEU A 1 96 ? 8.378 2.956 -3.428 1.00 83.00 96 LEU A N 1
ATOM 789 C CA . LEU A 1 96 ? 8.715 2.354 -4.718 1.00 83.00 96 LEU A CA 1
ATOM 790 C C . LEU A 1 96 ? 10.017 2.922 -5.276 1.00 83.00 96 LEU A C 1
ATOM 792 O O . LEU A 1 96 ? 10.840 2.186 -5.808 1.00 83.00 96 LEU A O 1
ATOM 796 N N . SER A 1 97 ? 10.184 4.232 -5.122 1.00 79.19 97 SER A N 1
ATOM 797 C CA . SER A 1 97 ? 11.391 4.966 -5.464 1.00 79.19 97 SER A CA 1
ATOM 798 C C . SER A 1 97 ? 12.609 4.395 -4.746 1.00 79.19 97 SER A C 1
ATOM 800 O O . SER A 1 97 ? 13.560 3.986 -5.402 1.00 79.19 97 SER A O 1
ATOM 802 N N . SER A 1 98 ? 12.552 4.275 -3.416 1.00 80.12 98 SER A N 1
ATOM 803 C CA . SER A 1 98 ? 13.638 3.670 -2.644 1.00 80.12 98 SER A CA 1
ATOM 804 C C . SER A 1 98 ? 13.865 2.208 -3.037 1.00 80.12 98 SER A C 1
ATOM 806 O O .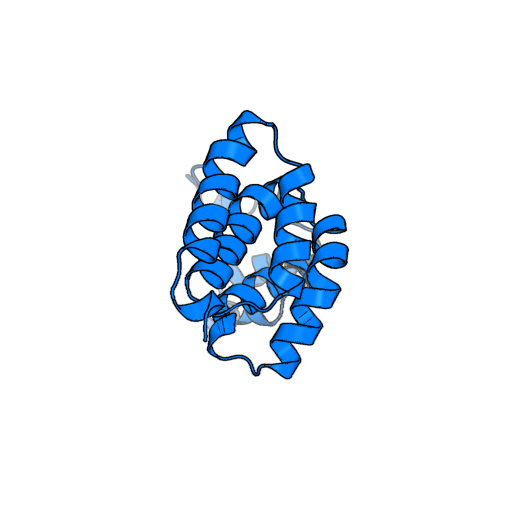 SER A 1 98 ? 15.003 1.781 -3.189 1.00 80.12 98 SER A O 1
ATOM 808 N N . ALA A 1 99 ? 12.805 1.430 -3.271 1.00 79.81 99 ALA A N 1
ATOM 809 C CA . ALA A 1 99 ? 12.958 0.041 -3.701 1.00 79.81 99 ALA A CA 1
ATOM 810 C C . ALA A 1 99 ? 13.676 -0.085 -5.061 1.00 79.81 99 ALA A C 1
ATOM 812 O O . ALA A 1 99 ? 14.442 -1.028 -5.251 1.00 79.81 99 ALA A O 1
ATOM 813 N N . LEU A 1 100 ? 13.462 0.858 -5.986 1.00 77.25 100 LEU A N 1
ATOM 814 C CA . LEU A 1 100 ? 14.192 0.940 -7.255 1.00 77.25 100 LEU A CA 1
ATOM 815 C C . LEU A 1 100 ? 15.644 1.387 -7.045 1.00 77.25 100 LEU A C 1
ATOM 817 O O . LEU A 1 100 ? 16.547 0.715 -7.532 1.00 77.25 100 LEU A O 1
ATOM 821 N N . GLU A 1 101 ? 15.880 2.456 -6.280 1.00 75.94 101 GLU A N 1
ATOM 822 C CA . GLU A 1 101 ? 17.226 2.978 -5.978 1.00 75.94 101 GLU A CA 1
ATOM 823 C C . GLU A 1 101 ? 18.141 1.923 -5.339 1.00 75.94 101 GLU A C 1
ATOM 825 O O . GLU A 1 101 ? 19.312 1.816 -5.698 1.00 75.94 101 GLU A O 1
ATOM 830 N N . PHE A 1 102 ? 17.609 1.108 -4.423 1.00 75.06 102 PHE A N 1
ATOM 831 C CA . PHE A 1 102 ? 18.362 0.057 -3.732 1.00 75.06 102 PHE A CA 1
ATOM 832 C C . PHE A 1 102 ? 18.319 -1.306 -4.447 1.00 75.06 102 PHE A C 1
ATOM 834 O O . PHE A 1 102 ? 18.654 -2.325 -3.844 1.00 75.06 102 PHE A O 1
ATOM 841 N N . GLY A 1 103 ? 17.876 -1.361 -5.710 1.00 71.94 103 GLY A N 1
ATOM 842 C CA . GLY A 1 103 ? 17.875 -2.587 -6.523 1.00 71.94 103 GLY A CA 1
ATOM 843 C C . GLY A 1 103 ? 16.949 -3.700 -6.015 1.00 71.94 103 GLY A C 1
ATOM 844 O O . GLY A 1 103 ? 17.068 -4.851 -6.422 1.00 71.94 103 GLY A O 1
ATOM 845 N N . SER A 1 104 ? 16.017 -3.379 -5.117 1.00 71.56 104 SER A N 1
ATOM 846 C CA . SER A 1 104 ? 15.053 -4.333 -4.554 1.00 71.56 104 SER A CA 1
ATOM 847 C C . SER A 1 104 ? 13.808 -4.504 -5.432 1.00 71.56 104 SER A C 1
ATOM 849 O O . SER A 1 104 ? 13.030 -5.438 -5.230 1.00 71.56 104 SER A O 1
ATOM 851 N N . ALA A 1 105 ? 13.619 -3.624 -6.418 1.00 73.25 105 ALA A N 1
ATOM 852 C CA . ALA A 1 105 ? 12.492 -3.618 -7.338 1.00 73.25 105 ALA A CA 1
ATOM 853 C C . ALA A 1 105 ? 12.916 -3.905 -8.790 1.00 73.25 105 ALA A C 1
ATOM 855 O O . ALA A 1 105 ? 13.945 -3.429 -9.261 1.00 73.25 105 ALA A O 1
ATOM 856 N N . ALA A 1 106 ? 12.095 -4.683 -9.499 1.00 73.31 106 ALA A N 1
ATOM 857 C CA . ALA A 1 106 ? 12.349 -5.128 -10.872 1.00 73.31 106 ALA A CA 1
ATOM 858 C C . ALA A 1 106 ? 11.787 -4.150 -11.925 1.00 73.31 106 ALA A C 1
ATOM 860 O O . ALA A 1 106 ? 11.046 -3.227 -11.596 1.00 73.31 106 ALA A O 1
ATOM 861 N N . ALA A 1 107 ? 12.060 -4.388 -13.213 1.00 76.81 107 ALA A N 1
ATOM 862 C CA . ALA A 1 107 ? 11.599 -3.544 -14.326 1.00 76.81 107 ALA A CA 1
ATOM 863 C C . ALA A 1 107 ? 10.095 -3.154 -14.298 1.00 76.81 107 ALA A C 1
ATOM 865 O O . ALA A 1 107 ? 9.791 -1.990 -14.576 1.00 76.81 107 ALA A O 1
ATOM 866 N N . PRO A 1 108 ? 9.136 -4.024 -13.898 1.00 78.62 108 PRO A N 1
ATOM 867 C CA . PRO A 1 108 ? 7.723 -3.630 -13.800 1.00 78.62 108 PRO A CA 1
ATOM 868 C C . PRO A 1 108 ? 7.450 -2.539 -12.751 1.00 78.62 108 PRO A C 1
ATOM 870 O O . PRO A 1 108 ? 6.478 -1.788 -12.867 1.00 78.62 108 PRO A O 1
ATOM 873 N N . ALA A 1 109 ? 8.316 -2.404 -11.744 1.00 79.38 109 ALA A N 1
ATOM 874 C CA . ALA A 1 109 ? 8.230 -1.343 -10.749 1.00 79.38 109 ALA A CA 1
ATOM 875 C C . ALA A 1 109 ? 8.489 0.039 -11.360 1.00 79.38 109 ALA A C 1
ATOM 877 O O . ALA A 1 109 ? 7.834 1.001 -10.968 1.00 79.38 109 ALA A O 1
ATOM 878 N N . LEU A 1 110 ? 9.368 0.141 -12.364 1.00 79.12 110 LEU A N 1
ATOM 879 C CA . LEU A 1 110 ? 9.602 1.390 -13.091 1.00 79.12 110 LEU A CA 1
ATOM 880 C C . LEU A 1 110 ? 8.336 1.826 -13.840 1.00 79.12 110 LEU A C 1
ATOM 882 O O . LEU A 1 110 ? 7.934 2.985 -13.765 1.00 79.12 110 LEU A O 1
ATOM 886 N N . THR A 1 111 ? 7.655 0.888 -14.504 1.00 81.81 111 THR A N 1
ATOM 887 C CA . THR A 1 111 ? 6.371 1.156 -15.170 1.00 81.81 111 THR A CA 1
ATOM 888 C C . THR A 1 111 ? 5.319 1.642 -14.175 1.00 81.81 111 THR A C 1
ATOM 890 O O . THR A 1 111 ? 4.603 2.609 -14.449 1.00 81.81 111 THR A O 1
ATOM 893 N N . ALA A 1 112 ? 5.241 1.011 -13.001 1.00 83.00 112 ALA A N 1
ATOM 894 C CA . ALA A 1 112 ? 4.339 1.432 -11.938 1.00 83.00 112 ALA A CA 1
ATOM 895 C C . ALA A 1 112 ? 4.686 2.844 -11.428 1.00 83.00 112 ALA A C 1
ATOM 897 O O . ALA A 1 112 ? 3.789 3.677 -11.282 1.00 83.00 112 ALA A O 1
ATOM 898 N N . LEU A 1 113 ? 5.973 3.139 -11.221 1.00 82.44 113 LEU A N 1
ATOM 899 C CA . LEU A 1 113 ? 6.460 4.441 -10.765 1.00 82.44 113 LEU A CA 1
ATOM 900 C C . LEU A 1 113 ? 6.136 5.550 -11.769 1.00 82.44 113 LEU A C 1
ATOM 902 O O . LEU A 1 113 ? 5.609 6.585 -11.373 1.00 82.44 113 LEU A O 1
ATOM 906 N N . LEU A 1 114 ? 6.368 5.322 -13.062 1.00 80.12 114 LEU A N 1
ATOM 907 C CA . LEU A 1 114 ? 6.032 6.278 -14.120 1.00 80.12 114 LEU A CA 1
ATOM 908 C C . LEU A 1 114 ? 4.521 6.517 -14.207 1.00 80.12 114 LEU A C 1
ATOM 910 O O . LEU A 1 114 ? 4.075 7.663 -14.303 1.00 80.12 114 LEU A O 1
ATOM 914 N N . LYS A 1 115 ? 3.718 5.452 -14.108 1.00 82.31 115 LYS A N 1
ATOM 915 C CA . LYS A 1 115 ? 2.257 5.561 -14.131 1.00 82.31 115 LYS A CA 1
ATOM 916 C C . LYS A 1 115 ? 1.728 6.356 -12.936 1.00 82.31 115 LYS A C 1
ATOM 918 O O . LYS A 1 115 ? 0.911 7.251 -13.128 1.00 82.31 115 LYS A O 1
ATOM 923 N N . MET A 1 116 ? 2.233 6.112 -11.730 1.00 79.81 116 MET A N 1
ATOM 924 C CA . MET A 1 116 ? 1.879 6.905 -10.544 1.00 79.81 116 MET A CA 1
ATOM 925 C C . MET A 1 116 ? 2.434 8.332 -10.605 1.00 79.81 116 MET A C 1
ATOM 927 O O . MET A 1 116 ? 1.774 9.274 -10.170 1.00 79.81 116 MET A O 1
ATOM 931 N N . GLY A 1 117 ? 3.621 8.504 -11.186 1.00 72.94 117 GLY A N 1
ATOM 932 C CA . GLY A 1 117 ? 4.247 9.797 -11.424 1.00 72.94 117 GLY A CA 1
ATOM 933 C C . GLY A 1 117 ? 3.420 10.688 -12.349 1.00 72.94 117 GLY A C 1
ATOM 934 O O . GLY A 1 117 ? 3.338 11.888 -12.113 1.00 72.94 117 GLY A O 1
ATOM 935 N N . SER A 1 118 ? 2.713 10.110 -13.326 1.00 77.56 118 SER A N 1
ATOM 936 C CA . SER A 1 118 ? 1.808 10.861 -14.211 1.00 77.56 118 SER A CA 1
ATOM 937 C C . SER A 1 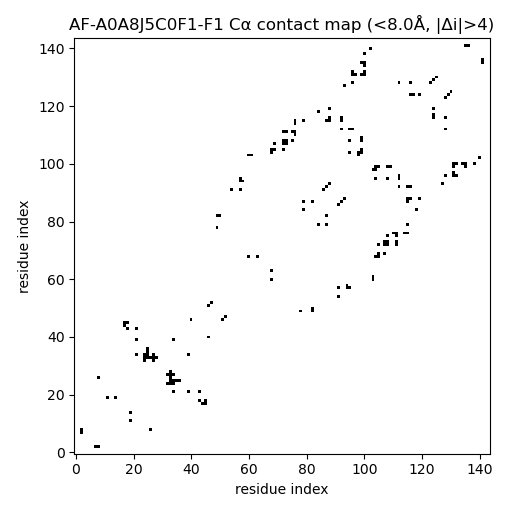118 ? 0.658 11.572 -13.480 1.00 77.56 118 SER A C 1
ATOM 939 O O . SER A 1 118 ? 0.042 12.480 -14.033 1.00 77.56 118 SER A O 1
ATOM 941 N N . TRP A 1 119 ? 0.364 11.190 -12.231 1.00 73.56 119 TRP A N 1
ATOM 942 C CA . TRP A 1 119 ? -0.671 11.824 -11.408 1.00 73.56 119 TRP A CA 1
ATOM 943 C C . TRP A 1 119 ? -0.160 13.018 -10.592 1.00 73.56 119 TRP A C 1
ATOM 945 O O . TRP A 1 119 ? -0.963 13.699 -9.952 1.00 73.56 119 TRP A O 1
ATOM 955 N N . LEU A 1 120 ? 1.153 13.267 -10.582 1.00 68.75 120 LEU A N 1
ATOM 956 C CA . LEU A 1 120 ? 1.769 14.407 -9.904 1.00 68.75 120 LEU A CA 1
ATOM 957 C C . LEU A 1 120 ? 1.780 15.643 -10.805 1.00 68.75 120 LEU A C 1
ATOM 959 O O . LEU A 1 120 ? 1.919 15.559 -12.023 1.00 68.75 120 LEU A O 1
ATOM 963 N N . SER A 1 121 ? 1.709 16.821 -10.185 1.00 66.31 121 SER A N 1
ATOM 964 C CA . SER A 1 121 ? 2.012 18.075 -10.879 1.00 66.31 121 SER A CA 1
ATOM 965 C C . SER A 1 121 ? 3.492 18.114 -11.280 1.00 66.31 121 SER A C 1
ATOM 967 O O . SER A 1 121 ? 4.345 17.586 -10.563 1.00 66.31 121 SER A O 1
ATOM 969 N N . ALA A 1 122 ? 3.821 18.795 -12.383 1.00 59.59 122 ALA A N 1
ATOM 970 C CA . ALA A 1 122 ? 5.176 18.878 -12.939 1.00 59.59 122 ALA A CA 1
ATOM 971 C C . ALA A 1 122 ? 6.255 19.289 -11.911 1.00 59.59 122 ALA A C 1
ATOM 973 O O . ALA A 1 122 ? 7.400 18.848 -12.005 1.00 59.59 122 ALA A O 1
ATOM 974 N N . LYS A 1 123 ? 5.888 20.089 -10.897 1.00 57.94 123 LYS A N 1
ATOM 975 C CA . LYS A 1 123 ? 6.779 20.470 -9.785 1.00 57.94 123 LYS A CA 1
ATOM 976 C C . LYS A 1 123 ? 7.061 19.321 -8.812 1.00 57.94 123 LYS A C 1
ATOM 978 O O . LYS A 1 123 ? 8.205 19.127 -8.418 1.00 57.94 123 LYS A O 1
ATOM 983 N N . GLU A 1 124 ? 6.041 18.558 -8.424 1.00 62.09 124 GLU A N 1
ATOM 984 C CA . GLU A 1 124 ? 6.210 17.436 -7.491 1.00 62.09 124 GLU A CA 1
ATOM 985 C C . GLU A 1 124 ? 6.854 16.225 -8.172 1.00 62.09 124 GLU A C 1
ATOM 987 O O . GLU A 1 124 ? 7.628 15.511 -7.541 1.00 62.09 124 GLU A O 1
ATOM 992 N N . PHE A 1 125 ? 6.597 16.037 -9.469 1.00 60.06 125 PHE A N 1
ATOM 993 C CA . PHE A 1 125 ? 7.272 15.038 -10.293 1.00 60.06 125 PHE A CA 1
ATOM 994 C C . PHE A 1 125 ? 8.787 15.287 -10.353 1.00 60.06 125 PHE A C 1
ATOM 996 O O . PHE A 1 125 ? 9.579 14.375 -10.133 1.00 60.06 125 PHE A O 1
ATOM 1003 N N . ASN A 1 126 ? 9.214 16.536 -10.568 1.00 55.66 126 ASN A N 1
ATOM 1004 C CA . ASN A 1 126 ? 10.641 16.855 -10.650 1.00 55.66 126 ASN A CA 1
ATOM 1005 C C . ASN A 1 126 ? 11.391 16.591 -9.331 1.00 55.66 126 ASN A C 1
ATOM 1007 O O . ASN A 1 126 ? 12.524 16.125 -9.344 1.00 55.66 126 ASN A O 1
ATOM 1011 N N . ILE A 1 127 ? 10.749 16.843 -8.189 1.00 61.47 127 ILE A N 1
ATOM 1012 C CA . ILE A 1 127 ? 11.382 16.662 -6.875 1.00 61.47 127 ILE A CA 1
ATOM 1013 C C . ILE A 1 127 ? 11.351 15.192 -6.433 1.00 61.47 127 ILE A C 1
ATOM 1015 O O . ILE A 1 127 ? 12.336 14.698 -5.895 1.00 61.47 127 ILE A O 1
ATOM 1019 N N . LYS A 1 128 ? 10.232 14.484 -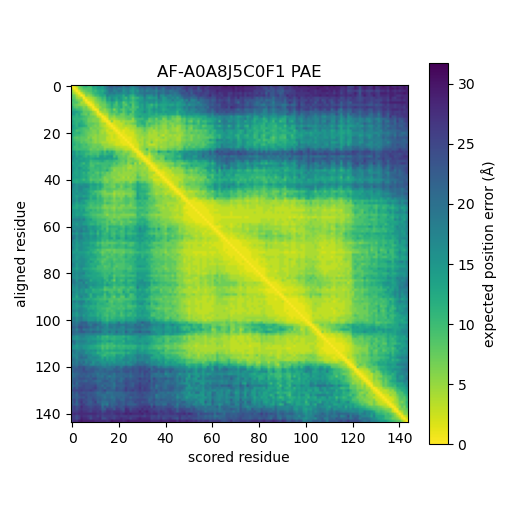6.641 1.00 60.25 128 LYS A N 1
ATOM 1020 C CA . LYS A 1 128 ? 10.035 13.123 -6.109 1.00 60.25 128 LYS A CA 1
ATOM 1021 C C . LYS A 1 128 ? 10.330 11.990 -7.084 1.00 60.25 128 LYS A C 1
ATOM 1023 O O . LYS A 1 128 ? 10.442 10.862 -6.628 1.00 60.25 128 LYS A O 1
ATOM 1028 N N . VAL A 1 129 ? 10.370 12.247 -8.390 1.00 59.03 129 VAL A N 1
ATOM 1029 C CA . VAL A 1 129 ? 10.463 11.195 -9.420 1.00 59.03 129 VAL A CA 1
ATOM 1030 C C . VAL A 1 129 ? 11.730 11.335 -10.265 1.00 59.03 129 VAL A C 1
ATOM 1032 O O . VAL A 1 129 ? 12.388 10.333 -10.519 1.00 59.03 129 VAL A O 1
ATOM 1035 N N . ASN A 1 130 ? 12.143 12.552 -10.637 1.00 56.22 130 ASN A N 1
ATOM 1036 C CA . ASN A 1 130 ? 13.349 12.734 -11.464 1.00 56.22 130 ASN A CA 1
ATOM 1037 C C . ASN A 1 130 ? 14.655 12.367 -10.744 1.00 56.22 130 ASN A C 1
ATOM 1039 O O . ASN A 1 130 ? 15.507 11.713 -11.338 1.00 56.22 130 ASN A O 1
ATOM 1043 N N . LEU A 1 131 ? 14.819 12.764 -9.479 1.00 61.75 131 LEU A N 1
ATOM 1044 C CA . LEU A 1 131 ? 16.014 12.449 -8.682 1.00 61.75 131 LEU A CA 1
ATOM 1045 C C . LEU A 1 131 ? 16.246 10.929 -8.534 1.00 61.75 131 LEU A C 1
ATOM 1047 O O . LEU A 1 131 ? 17.345 10.476 -8.850 1.00 61.75 131 LEU A O 1
ATOM 1051 N N . PRO A 1 132 ? 15.229 10.130 -8.169 1.00 60.84 132 PRO A N 1
ATOM 1052 C CA . PRO A 1 132 ? 15.357 8.676 -8.090 1.00 60.84 132 PRO A CA 1
ATOM 1053 C C . PRO A 1 132 ? 15.637 7.979 -9.411 1.00 60.84 132 PRO A C 1
ATOM 1055 O O . PRO A 1 132 ? 16.406 7.026 -9.456 1.00 60.84 132 PRO A O 1
ATOM 1058 N N . ILE A 1 133 ? 15.018 8.443 -10.502 1.00 60.59 133 ILE A N 1
ATOM 1059 C CA . ILE A 1 133 ? 15.244 7.869 -11.833 1.00 60.59 133 ILE A CA 1
ATOM 1060 C C . ILE A 1 133 ? 16.694 8.110 -12.253 1.00 60.59 133 ILE A C 1
ATOM 1062 O O . ILE A 1 133 ? 17.366 7.180 -12.687 1.00 60.59 133 ILE A O 1
ATOM 1066 N N . LEU A 1 134 ? 17.199 9.334 -12.079 1.00 60.72 134 LEU A N 1
ATOM 1067 C CA . LEU A 1 134 ? 18.599 9.654 -12.355 1.00 60.72 134 LEU A CA 1
ATOM 1068 C C . LEU A 1 134 ? 19.542 8.819 -11.485 1.00 60.72 134 LEU A C 1
ATOM 1070 O O . LEU A 1 134 ? 20.529 8.298 -11.994 1.00 60.72 134 LEU A O 1
ATOM 1074 N N . PHE A 1 135 ? 19.217 8.632 -10.204 1.00 60.47 135 PHE A N 1
ATOM 1075 C CA . PHE A 1 135 ? 20.007 7.788 -9.311 1.00 60.47 135 PHE A CA 1
ATOM 1076 C C . PHE A 1 135 ? 19.989 6.315 -9.741 1.00 60.47 135 PHE A C 1
ATOM 1078 O O . PHE A 1 135 ? 21.039 5.681 -9.767 1.00 60.47 135 PHE A O 1
ATOM 1085 N N . TYR A 1 136 ? 18.836 5.784 -10.159 1.00 57.94 136 TYR A N 1
ATOM 1086 C CA . TYR A 1 136 ? 18.717 4.423 -10.685 1.00 57.94 136 TYR A CA 1
ATOM 1087 C C . TYR A 1 136 ? 19.576 4.223 -11.943 1.00 57.94 136 TYR A C 1
ATOM 1089 O O . TYR A 1 136 ? 20.363 3.281 -11.997 1.00 57.94 136 TYR A O 1
ATOM 1097 N N . PHE A 1 137 ? 19.503 5.141 -12.913 1.00 57.94 137 PHE A N 1
ATOM 1098 C CA . PHE A 1 137 ? 20.295 5.078 -14.152 1.00 57.94 137 PHE A CA 1
ATOM 1099 C C . PHE A 1 137 ? 21.805 5.246 -13.935 1.00 57.94 137 PHE A C 1
ATOM 1101 O O . PHE A 1 137 ? 22.596 4.794 -14.759 1.00 57.94 137 PHE A O 1
ATOM 1108 N N . VAL A 1 138 ? 22.210 5.894 -12.842 1.00 58.66 138 VAL A N 1
ATOM 1109 C CA . VAL A 1 138 ? 23.619 6.061 -12.455 1.00 58.66 138 VAL A CA 1
ATOM 1110 C C . VAL A 1 138 ? 24.098 4.918 -11.550 1.00 58.66 138 VAL A C 1
ATOM 1112 O O . VAL A 1 138 ? 25.303 4.729 -11.384 1.00 58.66 138 VAL A O 1
ATOM 1115 N N . SER A 1 139 ? 23.189 4.125 -10.974 1.00 51.47 139 SER A N 1
ATOM 1116 C CA . SER A 1 139 ? 23.565 3.080 -10.026 1.00 51.47 139 SER A CA 1
ATOM 1117 C C . SER A 1 139 ? 24.221 1.874 -10.731 1.00 51.47 139 SER A C 1
ATOM 1119 O O . SER A 1 139 ? 23.749 1.442 -11.787 1.00 51.47 139 SER A O 1
ATOM 1121 N N . PRO A 1 140 ? 25.296 1.287 -10.159 1.00 50.22 140 PRO A N 1
ATOM 1122 C CA . PRO A 1 140 ? 26.046 0.181 -10.776 1.00 50.22 140 PRO A CA 1
ATOM 1123 C C . PRO A 1 140 ? 25.203 -1.073 -11.052 1.00 50.22 140 PRO A C 1
ATOM 1125 O O . PRO A 1 140 ? 25.582 -1.909 -11.866 1.00 50.22 140 PRO A O 1
ATOM 1128 N N . SER A 1 141 ? 24.058 -1.195 -10.377 1.00 52.03 141 SER A N 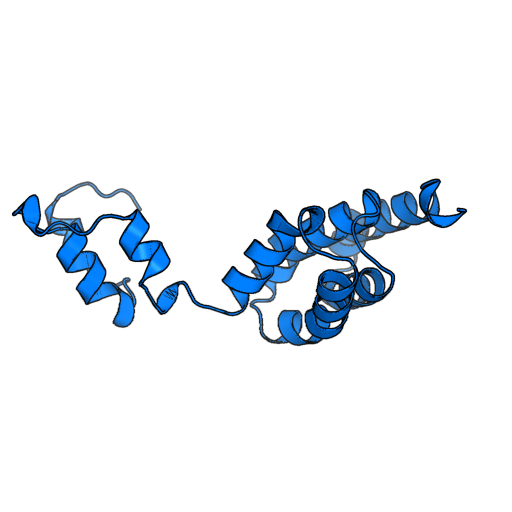1
ATOM 1129 C CA . SER A 1 141 ? 23.089 -2.289 -10.467 1.00 52.03 141 SER A CA 1
ATOM 1130 C C . SER A 1 141 ? 22.361 -2.369 -11.813 1.00 52.03 141 SER A C 1
ATOM 1132 O O . SER A 1 141 ? 21.715 -3.372 -12.081 1.00 52.03 141 SER A O 1
ATOM 1134 N N . PHE A 1 142 ? 22.402 -1.311 -12.630 1.00 48.25 142 PHE A N 1
ATOM 1135 C CA . PHE A 1 142 ? 21.797 -1.297 -13.967 1.00 48.25 142 PHE A CA 1
ATOM 1136 C C . PHE A 1 142 ? 22.743 -1.843 -15.054 1.00 48.25 142 PHE A C 1
ATOM 1138 O O . PHE A 1 142 ? 22.289 -2.245 -16.122 1.00 48.25 142 PHE A O 1
ATOM 1145 N N . PHE A 1 143 ? 24.055 -1.847 -14.794 1.00 49.31 143 PHE A N 1
ATOM 1146 C CA . PHE A 1 143 ? 25.093 -2.239 -15.757 1.00 49.31 143 PHE A CA 1
ATOM 1147 C C . PHE A 1 143 ? 25.662 -3.653 -15.540 1.00 49.31 143 PHE A C 1
ATOM 1149 O O . PHE A 1 143 ? 26.516 -4.072 -16.321 1.00 49.31 143 PHE A O 1
ATOM 1156 N N . ASN A 1 144 ? 25.201 -4.377 -14.517 1.00 38.59 144 ASN A N 1
ATOM 1157 C CA . ASN A 1 144 ? 25.547 -5.777 -14.232 1.00 38.59 144 ASN A CA 1
ATOM 1158 C C . ASN A 1 144 ? 24.299 -6.656 -14.308 1.00 38.59 144 ASN A C 1
ATOM 1160 O O . ASN A 1 144 ? 24.443 -7.827 -14.718 1.00 38.59 144 ASN A O 1
#

Organism: Zingiber officinale (NCBI:txid94328)

Radius of gyration: 20.14 Å; Cα contacts (8 Å, |Δi|>4): 105; chains: 1; bounding box: 46×35×49 Å

Nearest PDB structures (foldseek):
  8j0o-assembly1_B  TM=3.856E-01  e=2.050E+00  Homo sapiens
  8whi-assembly1_A  TM=3.616E-01  e=5.783E+00  Homo sapiens
  4mbg-assembly1_A  TM=2.293E-01  e=6.076E+00  Aspergillus fumigatus Af293

pLDDT: mean 73.3, std 11.01, range [38.59, 89.06]

Solvent-accessible surface area (backbone atoms only — not comparable to full-atom values): 8611 Å² total; per-residue (Å²): 136,84,87,84,51,82,69,61,77,69,62,56,88,85,53,58,78,86,50,46,67,61,51,54,29,51,67,38,88,51,72,94,64,33,52,53,70,69,58,46,62,75,67,36,69,83,64,69,36,74,66,49,55,51,52,52,50,61,75,47,42,89,82,51,52,73,68,59,49,53,57,45,30,66,45,41,50,64,50,54,72,76,42,63,63,70,53,43,65,69,50,49,45,57,53,51,42,49,30,41,57,73,67,74,44,59,77,50,40,54,56,31,49,52,58,59,43,70,76,44,56,76,69,56,29,53,68,71,45,46,54,44,50,54,49,33,76,69,36,72,82,74,80,110

InterPro domains:
  IPR011989 Armadillo-like helical [G3DSA:1.25.10.10] (45-141)
  IPR051177 Catalytically Inactive Kinase-Related Protein [PTHR12984] (3-130)

Mean predicted aligned error: 11.89 Å

Secondary structure (DSSP, 8-state):
----SGGGGG-GGGS-TTTHHHHHHHT-SSGGGPPPHHHHHHH-TTT-SHHHHHHHHHHTGGGS-HHHHHHHHHHHHHHHHHS-HHHIIIIIHHHHHHHHHTT-S-HHHHHHHHHHHTTS-HHHHIIIIIHHHHHHHHSGGG--

Foldseek 3Di:
DDPPDPVVLVVCVPPPPQCVVLSVQCVDPDPVSHDDVVVCCVPRVVCVDLLNVLLVCLVCLQVDDPVVQVVSLQCLLVSCVVDDLVCCLPRVLQSLLVCLLVVSHDPSSLVSNVSSLVPDDPVSSVVRPVVSVVSNVVDVSVVD

Sequence (144 aa):
MKLSKTEELRNTSFIPKSLLPDYQRLLSSTPSRRLNPSKLIDNSEYFHNKLVETIQFMEILNLKDSVEKDSFFRKLPNLAEQLPRQIVLKKLLPLLSSALEFGSAAAPALTALLKMGSWLSAKEFNIKVNLPILFYFVSPSFFN